Protein AF-A0A3C1A686-F1 (afdb_monomer_lite)

Foldseek 3Di:
DVVLVVVLVVLVVVLVVCLVPDDPVCSVVSNVVSVVVSVCSVCVVPPPPPPPPCVVVVVVVVVVVVVVLVVVVVVVQVVVQVVLQVCCCVVPVDHKGKGWDFDADPSSDTPFTAEIEIQDDDDPVSVVVCCVPGVYPYYHYPDD

Structure (mmCIF, N/CA/C/O backbone):
data_AF-A0A3C1A686-F1
#
_entry.id   AF-A0A3C1A686-F1
#
loop_
_atom_site.group_PDB
_atom_site.id
_atom_site.type_symbol
_atom_site.label_atom_id
_atom_site.label_alt_id
_atom_site.label_comp_id
_atom_site.label_asym_id
_atom_site.label_entity_id
_atom_site.label_seq_id
_atom_site.pdbx_PDB_ins_code
_atom_site.Cartn_x
_atom_site.Cartn_y
_atom_site.Cartn_z
_atom_site.occupancy
_atom_site.B_iso_or_equiv
_atom_site.auth_seq_id
_atom_site.auth_comp_id
_atom_site.auth_asym_id
_atom_site.auth_atom_id
_atom_site.pdbx_PDB_model_num
ATOM 1 N N . MET A 1 1 ? 20.624 1.937 -45.227 1.00 58.00 1 MET A N 1
ATOM 2 C CA . MET A 1 1 ? 20.840 3.359 -44.859 1.00 58.00 1 MET A CA 1
ATOM 3 C C . MET A 1 1 ? 19.538 4.145 -44.727 1.00 58.00 1 MET A C 1
ATOM 5 O O . MET A 1 1 ? 19.320 4.680 -43.653 1.00 58.00 1 MET A O 1
ATOM 9 N N . LYS A 1 2 ? 18.642 4.175 -45.730 1.00 58.50 2 LYS A N 1
ATOM 10 C CA . LYS A 1 2 ? 17.364 4.924 -45.644 1.00 58.50 2 LYS A CA 1
ATOM 11 C C . LYS A 1 2 ? 16.508 4.562 -44.415 1.00 58.50 2 LYS A C 1
ATOM 13 O O . LYS A 1 2 ? 16.116 5.449 -43.674 1.00 58.50 2 LYS A O 1
ATOM 18 N N . GLY A 1 3 ? 16.312 3.268 -44.141 1.00 67.31 3 GLY A N 1
ATOM 19 C CA . GLY A 1 3 ? 15.555 2.814 -42.961 1.00 67.31 3 GLY A CA 1
ATOM 20 C C . GLY A 1 3 ? 16.188 3.191 -41.615 1.00 67.31 3 GLY A C 1
ATOM 21 O O . GLY A 1 3 ? 15.477 3.509 -40.676 1.00 67.31 3 GLY A O 1
ATOM 22 N N . TYR A 1 4 ? 17.520 3.240 -41.540 1.00 68.06 4 TYR A N 1
ATOM 23 C CA . TYR A 1 4 ? 18.248 3.629 -40.328 1.00 68.06 4 TYR A CA 1
ATOM 24 C C . TYR A 1 4 ? 18.073 5.119 -40.002 1.00 68.06 4 TYR A C 1
ATOM 26 O O . TYR A 1 4 ? 17.812 5.478 -38.859 1.00 68.06 4 TYR A O 1
ATOM 34 N N . ILE A 1 5 ? 18.140 5.974 -41.027 1.00 71.62 5 ILE A N 1
ATOM 35 C CA . ILE A 1 5 ? 17.877 7.413 -40.891 1.00 71.62 5 ILE A CA 1
ATOM 36 C C . ILE A 1 5 ? 16.434 7.640 -40.418 1.00 71.62 5 ILE A C 1
ATOM 38 O O . ILE A 1 5 ? 16.206 8.422 -39.501 1.00 71.62 5 ILE A O 1
ATOM 42 N N . ILE A 1 6 ? 15.474 6.895 -40.979 1.00 74.38 6 ILE A N 1
ATOM 43 C CA . ILE A 1 6 ? 14.067 6.946 -40.558 1.00 74.38 6 ILE A CA 1
ATOM 44 C C . ILE A 1 6 ? 13.913 6.524 -39.089 1.00 74.38 6 ILE A C 1
ATOM 46 O O . ILE A 1 6 ? 13.204 7.195 -38.346 1.00 74.38 6 ILE A O 1
ATOM 50 N N . SER A 1 7 ? 14.601 5.468 -38.641 1.00 70.12 7 SER A N 1
ATOM 51 C CA . SER A 1 7 ? 14.571 5.039 -37.236 1.00 70.12 7 SER A CA 1
ATOM 52 C C . SER A 1 7 ? 15.131 6.094 -36.282 1.00 70.12 7 SER A C 1
ATOM 54 O O . SER A 1 7 ? 14.522 6.334 -35.246 1.00 70.12 7 SER A O 1
ATOM 56 N N . ILE A 1 8 ? 16.229 6.774 -36.635 1.00 74.88 8 ILE A N 1
ATOM 57 C CA . ILE A 1 8 ? 16.769 7.875 -35.818 1.00 74.88 8 ILE A CA 1
ATOM 58 C C . ILE A 1 8 ? 15.770 9.033 -35.736 1.00 74.88 8 ILE A C 1
ATOM 60 O O . ILE A 1 8 ? 15.508 9.537 -34.645 1.00 74.88 8 ILE A O 1
ATOM 64 N N . CYS A 1 9 ? 15.189 9.441 -36.869 1.00 75.94 9 CYS A N 1
ATOM 65 C CA . CYS A 1 9 ? 14.183 10.502 -36.894 1.00 75.94 9 CYS A CA 1
ATOM 66 C C . CYS A 1 9 ? 12.953 10.136 -36.052 1.00 75.94 9 CYS A C 1
ATOM 68 O O . CYS A 1 9 ? 12.469 10.965 -35.287 1.00 75.94 9 CYS A O 1
ATOM 70 N N . LEU A 1 10 ? 12.475 8.893 -36.138 1.00 72.88 10 LEU A N 1
ATOM 71 C CA . LEU A 1 10 ? 11.331 8.425 -35.359 1.00 72.88 10 LEU A CA 1
ATOM 72 C C . LEU A 1 10 ? 11.641 8.402 -33.855 1.00 72.88 10 LEU A C 1
ATOM 74 O O . LEU A 1 10 ? 10.836 8.875 -33.056 1.00 72.88 10 LEU A O 1
ATOM 78 N N . SER A 1 11 ? 12.822 7.916 -33.463 1.00 74.25 11 SER A N 1
ATOM 79 C CA . SER A 1 11 ? 13.264 7.931 -32.066 1.00 74.25 11 SER A CA 1
ATOM 80 C C . SER A 1 11 ? 13.414 9.355 -31.522 1.00 74.25 11 SER A C 1
ATOM 82 O O . SER A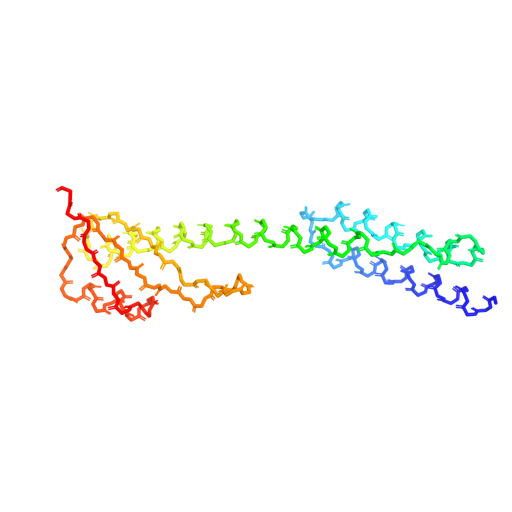 1 11 ? 13.028 9.599 -30.382 1.00 74.25 11 SER A O 1
ATOM 84 N N . ALA A 1 12 ? 13.884 10.307 -32.336 1.00 76.81 12 ALA A N 1
ATOM 85 C CA . ALA A 1 12 ? 13.954 11.719 -31.956 1.00 76.81 12 ALA A CA 1
ATOM 86 C C . ALA A 1 12 ? 12.562 12.314 -31.693 1.00 76.81 12 ALA A C 1
ATOM 88 O O . ALA A 1 12 ? 12.365 12.991 -30.688 1.00 76.81 12 ALA A O 1
ATOM 89 N N . ILE A 1 13 ? 11.586 12.014 -32.555 1.00 81.19 13 ILE A N 1
ATOM 90 C CA . ILE A 1 13 ? 10.199 12.479 -32.399 1.00 81.19 13 ILE A CA 1
ATOM 91 C C . ILE A 1 13 ? 9.574 11.904 -31.119 1.00 81.19 13 ILE A C 1
ATOM 93 O O . ILE A 1 13 ? 8.964 12.640 -30.343 1.00 81.19 13 ILE A O 1
ATOM 97 N N . ILE A 1 14 ? 9.766 10.606 -30.863 1.00 79.50 14 ILE A N 1
ATOM 98 C CA . ILE A 1 14 ? 9.282 9.942 -29.642 1.00 79.50 14 ILE A CA 1
ATOM 99 C C . ILE A 1 14 ? 9.941 10.550 -28.398 1.00 79.50 14 ILE A C 1
ATOM 101 O O . ILE A 1 14 ? 9.263 10.775 -27.396 1.00 79.50 14 ILE A O 1
ATOM 105 N N . ALA A 1 15 ? 11.235 10.870 -28.464 1.00 76.00 15 ALA A N 1
ATOM 106 C CA . ALA A 1 15 ? 11.947 11.509 -27.365 1.00 76.00 15 ALA A CA 1
ATOM 107 C C . ALA A 1 15 ? 11.404 12.905 -27.042 1.00 76.00 15 ALA A C 1
ATOM 109 O O . ALA A 1 15 ? 11.202 13.225 -25.871 1.00 76.00 15 ALA A O 1
ATOM 110 N N . SER A 1 16 ? 11.113 13.712 -28.063 1.00 77.44 16 SER A N 1
ATOM 111 C CA . SER A 1 16 ? 10.509 15.035 -27.881 1.00 77.44 16 SER A CA 1
ATOM 112 C C . SER A 1 16 ? 9.102 14.959 -27.288 1.00 77.44 16 SER A C 1
ATOM 114 O O . SER A 1 16 ? 8.769 15.747 -26.408 1.00 77.44 16 SER A O 1
ATOM 116 N N . LEU A 1 17 ? 8.286 13.992 -27.714 1.00 79.00 17 LEU A N 1
ATOM 117 C CA . LEU A 1 17 ? 6.952 13.771 -27.144 1.00 79.00 17 LEU A CA 1
ATOM 118 C C . LEU A 1 17 ? 7.020 13.307 -25.683 1.00 79.00 17 LEU A C 1
ATOM 120 O O . LEU A 1 17 ? 6.246 13.774 -24.849 1.00 79.00 17 LEU A O 1
ATOM 124 N N . ALA A 1 18 ? 7.966 12.427 -25.358 1.00 74.06 18 ALA A N 1
ATOM 125 C CA . ALA A 1 18 ? 8.167 11.948 -23.996 1.00 74.06 18 ALA A CA 1
ATOM 126 C C . ALA A 1 18 ? 8.630 13.064 -23.041 1.00 74.06 18 ALA A C 1
ATOM 128 O O . ALA A 1 18 ? 8.193 13.086 -21.894 1.00 74.06 18 ALA A O 1
ATOM 129 N N . ASP A 1 19 ? 9.448 14.017 -23.505 1.00 72.38 19 ASP A N 1
ATOM 130 C CA . ASP A 1 19 ? 9.871 15.175 -22.697 1.00 72.38 19 ASP A CA 1
ATOM 131 C C . ASP A 1 19 ? 8.697 16.136 -22.409 1.00 72.38 19 ASP A C 1
ATOM 133 O O . ASP A 1 19 ? 8.618 16.710 -21.327 1.00 72.38 19 ASP A O 1
ATOM 137 N N . ILE A 1 20 ? 7.736 16.258 -23.336 1.00 77.31 20 ILE A N 1
ATOM 138 C CA . ILE A 1 20 ? 6.521 17.078 -23.155 1.00 77.31 20 ILE A CA 1
ATOM 139 C C . ILE A 1 20 ? 5.548 16.443 -22.150 1.00 77.31 20 ILE A C 1
ATOM 141 O O . ILE A 1 20 ? 4.925 17.150 -21.361 1.00 77.31 20 ILE A O 1
ATOM 145 N N . ILE A 1 21 ? 5.394 15.117 -22.189 1.00 78.81 21 ILE A N 1
ATOM 146 C CA . ILE A 1 21 ? 4.410 14.384 -21.372 1.00 78.81 21 ILE A CA 1
ATOM 147 C C . ILE A 1 21 ? 4.971 14.035 -19.980 1.00 78.81 21 ILE A C 1
ATOM 149 O O . ILE A 1 21 ? 4.215 13.750 -19.051 1.00 78.81 21 ILE A O 1
ATOM 153 N N . SER A 1 22 ? 6.295 14.064 -19.810 1.00 75.69 22 SER A N 1
ATOM 154 C CA . SER A 1 22 ? 6.958 13.653 -18.573 1.00 75.69 22 SER A CA 1
ATOM 155 C C . SER A 1 22 ? 6.573 14.530 -17.364 1.00 75.69 22 SER A C 1
ATOM 157 O O . SER A 1 22 ? 6.717 15.753 -17.420 1.00 75.69 22 SER A O 1
ATOM 159 N N . PRO A 1 23 ? 6.205 13.934 -16.211 1.00 74.12 23 PRO A N 1
ATOM 160 C CA . PRO A 1 23 ? 5.985 14.678 -14.972 1.00 74.12 23 PRO A CA 1
ATOM 161 C C . PRO A 1 23 ? 7.280 15.344 -14.476 1.00 74.12 23 PRO A C 1
ATOM 163 O O . PRO A 1 23 ? 8.363 14.750 -14.521 1.00 74.12 23 PRO A O 1
ATOM 166 N N . LYS A 1 24 ? 7.166 16.584 -13.974 1.00 76.19 24 LYS A N 1
ATOM 167 C CA . LYS A 1 24 ? 8.312 17.437 -13.588 1.00 76.19 24 LYS A CA 1
ATOM 168 C C . LYS A 1 24 ? 9.213 16.812 -12.515 1.00 76.19 24 LYS A C 1
ATOM 170 O O . LYS A 1 24 ? 10.422 17.014 -12.554 1.00 76.19 24 LYS A O 1
ATOM 175 N N . GLU A 1 25 ? 8.653 16.016 -11.603 1.00 76.50 25 GLU A N 1
ATOM 176 C CA . GLU A 1 25 ? 9.406 15.348 -10.526 1.00 76.50 25 GLU A CA 1
ATOM 177 C C . GLU A 1 25 ? 10.393 14.284 -11.038 1.00 76.50 25 GLU A C 1
ATOM 179 O O . GLU A 1 25 ? 11.437 14.059 -10.425 1.00 76.50 25 GLU A O 1
ATOM 184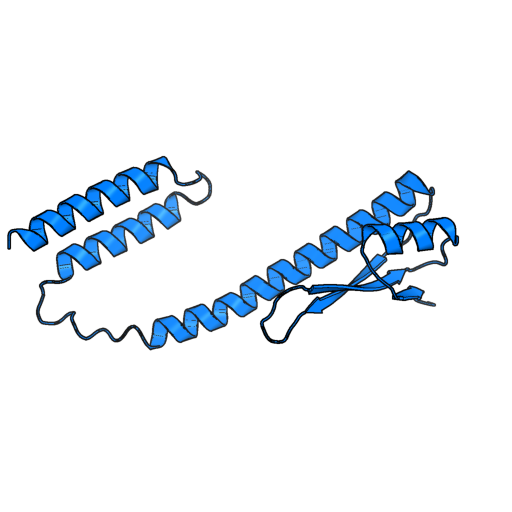 N N . HIS A 1 26 ? 10.123 13.668 -12.196 1.00 73.31 26 HIS A N 1
ATOM 185 C CA . HIS A 1 26 ? 10.948 12.585 -12.754 1.00 73.31 26 HIS A CA 1
ATOM 186 C C . HIS A 1 26 ? 11.614 12.933 -14.089 1.00 73.31 26 HIS A C 1
ATOM 188 O O . HIS A 1 26 ? 12.339 12.110 -14.657 1.00 73.31 26 HIS A O 1
ATOM 194 N N . GLN A 1 27 ? 11.443 14.168 -14.564 1.00 73.19 27 GLN A N 1
ATOM 195 C CA . GLN A 1 27 ? 11.920 14.616 -15.872 1.00 73.19 27 GLN A CA 1
ATOM 196 C C . GLN A 1 27 ? 13.431 14.414 -16.057 1.00 73.19 27 GLN A C 1
ATOM 198 O O . GLN A 1 27 ? 13.874 13.991 -17.122 1.00 73.19 27 GLN A O 1
ATOM 203 N N . LYS A 1 28 ? 14.240 14.624 -15.007 1.00 73.38 28 LYS A N 1
ATOM 204 C CA . LYS A 1 28 ? 15.697 14.408 -15.064 1.00 73.38 28 LYS A CA 1
ATOM 205 C C . LYS A 1 28 ? 16.059 12.952 -15.388 1.00 73.38 28 LYS A C 1
ATOM 207 O O . LYS A 1 28 ? 16.940 12.717 -16.211 1.00 73.38 28 LYS A O 1
ATOM 212 N N . TYR A 1 29 ? 15.377 11.987 -14.774 1.00 78.38 29 TYR A N 1
ATOM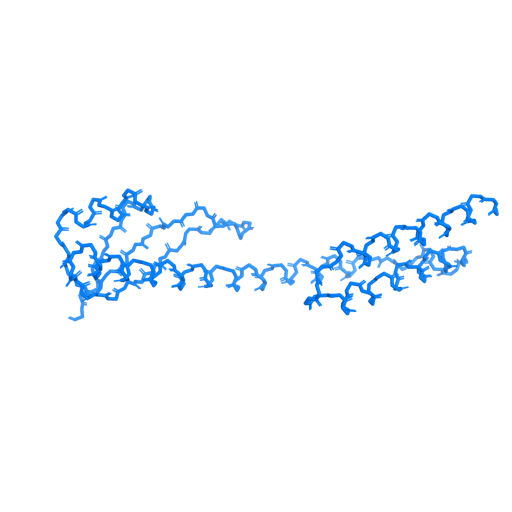 213 C CA . TYR A 1 29 ? 15.635 10.558 -14.984 1.00 78.38 29 TYR A CA 1
ATOM 214 C C . TYR A 1 29 ? 15.132 10.090 -16.350 1.00 78.38 29 TYR A C 1
ATOM 216 O O . TYR A 1 29 ? 15.842 9.377 -17.060 1.00 78.38 29 TYR A O 1
ATOM 224 N N . ILE A 1 30 ? 13.951 10.562 -16.754 1.00 76.38 30 ILE A N 1
ATOM 225 C CA . ILE A 1 30 ? 13.358 10.264 -18.063 1.00 76.38 30 ILE A CA 1
ATOM 226 C C . ILE A 1 30 ? 14.254 10.793 -19.191 1.00 76.38 30 ILE A C 1
ATOM 228 O O . ILE A 1 30 ? 14.516 10.079 -20.160 1.00 76.38 30 ILE A O 1
ATOM 232 N N . ARG A 1 31 ? 14.828 11.990 -19.027 1.00 74.12 31 ARG A N 1
ATOM 233 C CA . ARG A 1 31 ? 15.754 12.590 -19.998 1.00 74.12 31 ARG A CA 1
ATOM 234 C C . ARG A 1 31 ? 17.068 11.816 -20.134 1.00 74.12 31 ARG A C 1
ATOM 236 O O . ARG A 1 31 ? 17.561 11.652 -21.248 1.00 74.12 31 ARG A O 1
ATOM 243 N N . ILE A 1 32 ? 17.614 11.301 -19.029 1.00 79.06 32 ILE A N 1
ATOM 244 C CA . ILE A 1 32 ? 18.802 10.429 -19.050 1.00 79.06 32 ILE A CA 1
ATOM 245 C C . ILE A 1 32 ? 18.496 9.137 -19.820 1.00 79.06 32 ILE A C 1
ATOM 247 O O . ILE A 1 32 ? 19.262 8.744 -20.699 1.00 79.06 32 ILE A O 1
ATOM 251 N N . LEU A 1 33 ? 17.354 8.507 -19.540 1.00 78.31 33 LEU A N 1
ATOM 252 C CA . LEU A 1 33 ? 16.948 7.246 -20.164 1.00 78.31 33 LEU A CA 1
ATOM 253 C C . LEU A 1 33 ? 16.696 7.402 -21.673 1.00 78.31 33 LEU A C 1
ATOM 255 O O . LEU A 1 33 ? 17.155 6.583 -22.469 1.00 78.31 33 LEU A O 1
ATOM 259 N N . LEU A 1 34 ? 16.053 8.500 -22.076 1.00 78.62 34 LEU A N 1
ATOM 260 C CA . LEU A 1 34 ? 15.878 8.887 -23.479 1.00 78.62 34 LEU A CA 1
ATOM 261 C C . LEU A 1 34 ? 17.212 9.117 -24.199 1.00 78.62 34 LEU A C 1
ATOM 263 O O . LEU A 1 34 ? 17.375 8.683 -25.339 1.00 78.62 34 LEU A O 1
ATOM 267 N N . GLY A 1 35 ? 18.185 9.740 -23.529 1.00 77.06 35 GLY A N 1
ATOM 268 C CA . GLY A 1 35 ? 19.541 9.905 -24.055 1.00 77.06 35 GLY A CA 1
ATOM 269 C C . GLY A 1 35 ? 20.230 8.566 -24.331 1.00 77.06 35 GLY A C 1
ATOM 270 O O . GLY A 1 35 ? 20.785 8.368 -25.413 1.00 77.06 35 GLY A O 1
ATOM 271 N N . PHE A 1 36 ? 20.131 7.613 -23.400 1.00 78.94 36 PHE A N 1
ATOM 272 C CA . PHE A 1 36 ? 20.652 6.254 -23.594 1.00 78.94 36 PHE A CA 1
ATOM 273 C C . PHE A 1 36 ? 19.941 5.506 -24.726 1.00 78.94 36 PHE A C 1
ATOM 275 O O . PHE A 1 36 ? 20.597 4.830 -25.521 1.00 78.94 36 PHE A O 1
ATOM 282 N N . LEU A 1 37 ? 18.620 5.658 -24.844 1.00 72.81 37 LEU A N 1
ATOM 283 C CA . LEU A 1 37 ? 17.840 5.049 -25.919 1.00 72.81 37 LEU A CA 1
ATOM 284 C C . LEU A 1 37 ? 18.284 5.581 -27.290 1.00 72.81 37 LEU A C 1
ATOM 286 O O . LEU A 1 37 ? 18.561 4.792 -28.193 1.00 72.81 37 LEU A O 1
ATOM 290 N N . MET A 1 38 ? 18.445 6.897 -27.428 1.00 73.38 38 MET A N 1
ATOM 291 C CA . MET A 1 38 ? 18.920 7.529 -28.663 1.00 73.38 38 MET A CA 1
ATOM 292 C C . MET A 1 38 ? 20.341 7.089 -29.025 1.00 73.38 38 MET A C 1
ATOM 294 O O . MET A 1 38 ? 20.597 6.724 -30.174 1.00 73.38 38 MET A O 1
ATOM 298 N N . LEU A 1 39 ? 21.250 7.035 -28.046 1.00 75.69 39 LEU A N 1
ATOM 299 C CA . LEU A 1 39 ? 22.598 6.497 -28.243 1.00 75.69 39 LEU A CA 1
ATOM 300 C C . LEU A 1 39 ? 22.566 5.035 -28.703 1.00 75.69 39 LEU A C 1
ATOM 302 O O . LEU A 1 39 ? 23.317 4.671 -29.603 1.00 75.69 39 LEU A O 1
ATOM 306 N N . SER A 1 40 ? 21.669 4.205 -28.162 1.00 70.25 40 SER A N 1
ATOM 307 C CA . SER A 1 40 ? 21.545 2.800 -28.574 1.00 70.25 40 SER A CA 1
ATOM 308 C C . SER A 1 40 ? 21.091 2.650 -30.032 1.00 70.25 40 SER A C 1
ATOM 310 O O . SER A 1 40 ? 21.613 1.805 -30.759 1.00 70.25 40 SER A O 1
ATOM 312 N N . VAL A 1 41 ? 20.183 3.517 -30.494 1.00 70.56 41 VAL A N 1
ATOM 313 C CA . VAL A 1 41 ? 19.699 3.531 -31.881 1.00 70.56 41 VAL A CA 1
ATOM 314 C C . VAL A 1 41 ? 20.800 3.999 -32.831 1.00 70.56 41 VAL A C 1
ATOM 316 O O . VAL A 1 41 ? 20.976 3.391 -33.883 1.00 70.56 41 VAL A O 1
ATOM 319 N N . ILE A 1 42 ? 21.590 5.003 -32.440 1.00 74.00 42 ILE A N 1
ATOM 320 C CA . ILE A 1 42 ? 22.721 5.522 -33.230 1.00 74.00 42 ILE A CA 1
ATOM 321 C C . ILE A 1 42 ? 23.885 4.517 -33.293 1.00 74.00 42 ILE A C 1
ATOM 323 O O . ILE A 1 42 ? 24.578 4.412 -34.302 1.00 74.00 42 ILE A O 1
ATOM 327 N N . LEU A 1 43 ? 24.112 3.758 -32.222 1.00 68.75 43 LEU A N 1
ATOM 328 C CA . LEU A 1 43 ? 25.188 2.767 -32.137 1.00 68.75 43 LEU A CA 1
ATOM 329 C C . LEU A 1 43 ? 24.783 1.390 -32.703 1.00 68.75 43 LEU A C 1
ATOM 331 O O . LEU A 1 43 ? 25.650 0.570 -32.999 1.00 68.75 43 LEU A O 1
ATOM 335 N N . SER A 1 44 ? 23.487 1.150 -32.932 1.00 64.88 44 SER A N 1
ATOM 336 C CA . SER A 1 44 ? 22.910 -0.083 -33.498 1.00 64.88 44 SER A CA 1
ATOM 337 C C . SER A 1 44 ? 23.597 -0.647 -34.762 1.00 64.88 44 SER A C 1
ATOM 339 O O . SER A 1 44 ? 23.756 -1.870 -34.852 1.00 64.88 44 SER A O 1
ATOM 341 N N . PRO A 1 45 ? 24.052 0.160 -35.747 1.00 62.44 45 PRO A N 1
ATOM 342 C CA . PRO A 1 45 ? 24.708 -0.378 -36.935 1.00 62.44 45 PRO A CA 1
ATOM 343 C C . PRO A 1 45 ? 26.171 -0.786 -36.703 1.00 62.44 45 PRO A C 1
ATOM 345 O O . PRO A 1 45 ? 26.776 -1.340 -37.623 1.00 62.44 45 PRO A O 1
ATOM 348 N N . LEU A 1 46 ? 26.758 -0.553 -35.520 1.00 60.78 46 LEU A N 1
ATOM 349 C CA . LEU A 1 46 ? 28.130 -0.973 -35.235 1.00 60.78 46 LEU A CA 1
ATOM 350 C C . LEU A 1 46 ? 28.198 -2.504 -35.078 1.00 60.78 46 LEU A C 1
ATOM 352 O O . LEU A 1 46 ? 27.545 -3.070 -34.193 1.00 60.78 46 LEU A O 1
ATOM 356 N N . PRO A 1 47 ? 29.018 -3.202 -35.886 1.00 52.31 47 PRO A N 1
ATOM 357 C CA . PRO A 1 47 ? 29.060 -4.666 -35.925 1.00 52.31 47 PRO A CA 1
ATOM 358 C C . PRO A 1 47 ? 29.524 -5.338 -34.616 1.00 52.31 47 PRO A C 1
ATOM 360 O O . PRO A 1 47 ? 29.409 -6.554 -34.498 1.00 52.31 47 PRO A O 1
ATOM 363 N N . GLY A 1 48 ? 29.984 -4.575 -33.616 1.00 50.94 48 GLY A N 1
ATOM 364 C CA . GLY A 1 48 ? 30.380 -5.077 -32.293 1.00 50.94 48 GLY A CA 1
ATOM 365 C C . GLY A 1 48 ? 29.291 -5.055 -31.209 1.00 50.94 48 GLY A C 1
ATOM 366 O O . GLY A 1 48 ? 29.462 -5.695 -30.177 1.00 50.94 48 GLY A O 1
ATOM 367 N N . ILE A 1 49 ? 28.165 -4.359 -31.412 1.00 52.34 49 ILE A N 1
ATOM 368 C CA . ILE A 1 49 ? 27.176 -4.108 -30.336 1.00 52.34 49 ILE A CA 1
ATOM 369 C C . ILE A 1 49 ? 26.021 -5.124 -30.344 1.00 52.34 49 ILE A C 1
ATOM 371 O O . ILE A 1 49 ? 25.328 -5.304 -29.343 1.00 52.34 49 ILE A O 1
ATOM 375 N N . LYS A 1 50 ? 25.871 -5.901 -31.425 1.00 49.06 50 LYS A N 1
ATOM 376 C CA . LYS A 1 50 ? 24.806 -6.912 -31.598 1.00 49.06 50 LYS A CA 1
ATOM 377 C C . LYS A 1 50 ? 24.799 -8.059 -30.570 1.00 49.06 50 LYS A C 1
ATOM 379 O O . LYS A 1 50 ? 23.891 -8.883 -30.610 1.00 49.06 50 LYS A O 1
ATOM 384 N N . LYS A 1 51 ? 25.785 -8.148 -29.671 1.00 45.78 51 LYS A N 1
ATOM 385 C CA . LYS A 1 51 ? 25.913 -9.229 -28.678 1.00 45.78 51 LYS A CA 1
ATOM 386 C C . LYS A 1 51 ? 26.088 -8.754 -27.235 1.00 45.78 51 LYS A C 1
ATOM 388 O O . LYS A 1 51 ? 26.591 -9.517 -26.415 1.00 45.78 51 LYS A O 1
ATOM 393 N N . ILE A 1 52 ? 25.632 -7.556 -26.868 1.00 50.53 52 ILE A N 1
ATOM 394 C CA . ILE A 1 52 ? 25.398 -7.305 -25.438 1.00 50.53 52 ILE A CA 1
ATOM 395 C C . ILE A 1 52 ? 24.107 -8.045 -25.075 1.00 50.53 52 ILE A C 1
ATOM 397 O O . ILE A 1 52 ? 23.005 -7.513 -25.188 1.00 50.53 52 ILE A O 1
ATOM 401 N N . LYS A 1 53 ? 24.239 -9.330 -24.726 1.00 46.84 53 LYS A N 1
ATOM 402 C CA . LYS A 1 53 ? 23.158 -10.118 -24.132 1.00 46.84 53 LYS A CA 1
ATOM 403 C C . LYS A 1 53 ? 22.683 -9.366 -22.890 1.00 46.84 53 LYS A C 1
ATOM 405 O O . LYS A 1 53 ? 23.385 -9.337 -21.889 1.00 46.84 53 LYS A O 1
ATOM 410 N N . LEU A 1 54 ? 21.488 -8.783 -22.954 1.00 47.81 54 LEU A N 1
ATOM 411 C CA . LEU A 1 54 ? 20.794 -8.121 -21.837 1.00 47.81 54 LEU A CA 1
ATOM 412 C C . LEU A 1 54 ? 20.324 -9.112 -20.746 1.00 47.81 54 LEU A C 1
ATOM 414 O O . LEU A 1 54 ? 19.559 -8.738 -19.860 1.00 47.81 54 LEU A O 1
ATOM 418 N N . GLU A 1 55 ? 20.767 -10.372 -20.799 1.00 49.94 55 GLU A N 1
ATOM 419 C CA . GLU A 1 55 ? 20.445 -11.424 -19.827 1.00 49.94 55 GLU A CA 1
ATOM 420 C C . GLU A 1 55 ? 20.702 -11.011 -18.360 1.00 49.94 55 GLU A C 1
ATOM 422 O O . GLU A 1 55 ? 19.797 -11.231 -17.556 1.00 49.94 55 GLU A O 1
ATOM 427 N N . PRO A 1 56 ? 21.810 -10.330 -17.981 1.00 52.19 56 PRO A N 1
ATOM 428 C CA . PRO A 1 56 ? 22.017 -9.923 -16.589 1.00 52.19 56 PRO A CA 1
ATOM 429 C C . PRO A 1 56 ? 21.167 -8.713 -16.163 1.00 52.19 56 PRO A C 1
ATOM 431 O O . PRO A 1 56 ? 21.052 -8.438 -14.971 1.00 52.19 56 PRO A O 1
ATOM 434 N N . LEU A 1 57 ? 20.548 -7.985 -17.104 1.00 49.53 57 LEU A N 1
ATOM 435 C CA . LEU A 1 57 ? 19.673 -6.855 -16.774 1.00 49.53 57 LEU A CA 1
ATOM 436 C C . LEU A 1 57 ? 18.275 -7.334 -16.354 1.00 49.53 57 LEU A C 1
ATOM 438 O O . LEU A 1 57 ? 17.656 -6.744 -15.474 1.00 49.53 57 LEU A O 1
ATOM 442 N N . LYS A 1 58 ? 17.780 -8.428 -16.953 1.00 46.94 58 LYS A N 1
ATOM 443 C CA . LYS A 1 58 ? 16.472 -9.007 -16.604 1.00 46.94 58 LYS A CA 1
ATOM 444 C C . LYS A 1 58 ? 16.430 -9.533 -15.169 1.00 46.94 58 LYS A C 1
ATOM 446 O O . LYS A 1 58 ? 15.416 -9.339 -14.506 1.00 46.94 58 LYS A O 1
ATOM 451 N N . SER A 1 59 ? 17.509 -10.151 -14.688 1.00 48.69 59 SER A N 1
ATOM 452 C CA . SER A 1 59 ? 17.592 -10.629 -13.302 1.00 48.69 59 SER A CA 1
ATOM 453 C C . SER A 1 59 ? 17.641 -9.472 -12.299 1.00 48.69 59 SER A C 1
ATOM 455 O O . SER A 1 59 ? 16.912 -9.495 -11.317 1.00 48.69 59 SER A O 1
ATOM 457 N N . GLN A 1 60 ? 18.384 -8.397 -12.588 1.00 49.00 60 GLN A N 1
ATOM 458 C CA . GLN A 1 60 ? 18.451 -7.225 -11.696 1.00 49.00 60 GLN A CA 1
ATOM 459 C C . GLN A 1 60 ? 17.152 -6.397 -11.649 1.00 49.00 60 GLN A C 1
ATOM 461 O O . GLN A 1 60 ? 16.866 -5.744 -10.644 1.00 49.00 60 GLN A O 1
ATOM 466 N N . ILE A 1 61 ? 16.348 -6.401 -12.719 1.00 50.97 61 ILE A N 1
ATOM 467 C CA . ILE A 1 61 ? 15.020 -5.759 -12.721 1.00 50.97 61 ILE A CA 1
ATOM 468 C C . ILE A 1 61 ? 14.010 -6.591 -11.910 1.00 50.97 61 ILE A C 1
ATOM 470 O O . ILE A 1 61 ? 13.164 -6.014 -11.221 1.00 50.97 61 ILE A O 1
ATOM 474 N N . ALA A 1 62 ? 14.113 -7.924 -11.953 1.00 50.97 62 ALA A N 1
ATOM 475 C CA . ALA A 1 62 ? 13.290 -8.824 -11.142 1.00 50.97 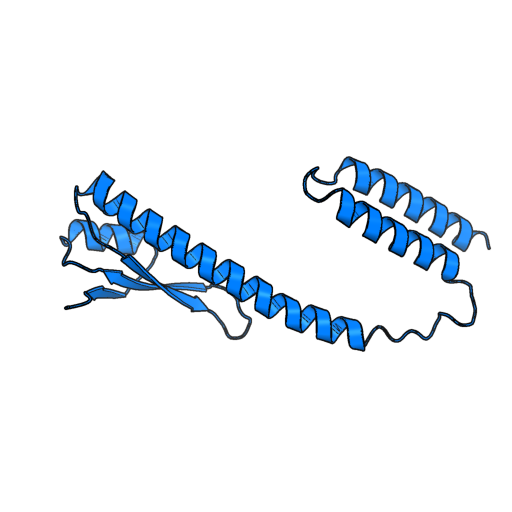62 ALA A CA 1
ATOM 476 C C . ALA A 1 62 ? 13.588 -8.682 -9.635 1.00 50.97 62 ALA A C 1
ATOM 478 O O . ALA A 1 62 ? 12.661 -8.624 -8.832 1.00 50.97 62 ALA A O 1
ATOM 479 N N . ASP A 1 63 ? 14.858 -8.509 -9.255 1.00 49.28 63 ASP A N 1
ATOM 480 C CA . ASP A 1 63 ? 15.232 -8.300 -7.847 1.00 49.28 63 ASP A CA 1
ATOM 481 C C . ASP A 1 63 ? 14.771 -6.933 -7.307 1.00 49.28 63 ASP A C 1
ATOM 483 O O . ASP A 1 63 ? 14.304 -6.828 -6.175 1.00 49.28 63 ASP A O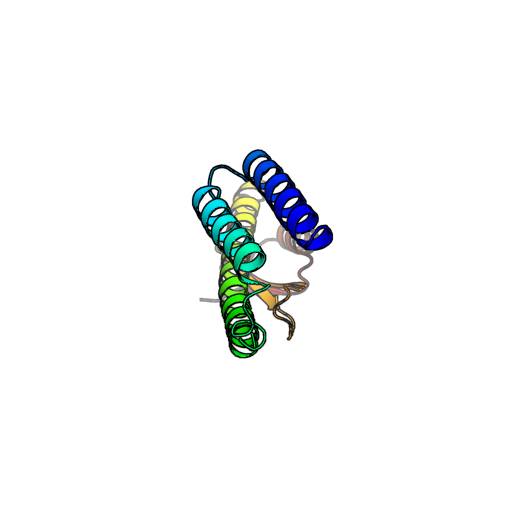 1
ATOM 487 N N . ASN A 1 64 ? 14.815 -5.871 -8.121 1.00 49.59 64 ASN A N 1
ATOM 488 C CA . ASN A 1 64 ? 14.312 -4.560 -7.695 1.00 49.59 64 ASN A CA 1
ATOM 489 C C . ASN A 1 64 ? 12.781 -4.514 -7.572 1.00 49.59 64 ASN A C 1
ATOM 491 O O . ASN A 1 64 ? 12.262 -3.762 -6.750 1.00 49.59 64 ASN A O 1
ATOM 495 N N . THR A 1 65 ? 12.036 -5.306 -8.349 1.00 51.69 65 THR A N 1
ATOM 496 C CA . THR A 1 65 ? 10.564 -5.326 -8.244 1.00 51.69 65 THR A CA 1
ATOM 497 C C . THR A 1 65 ? 10.088 -5.886 -6.904 1.00 51.69 65 THR A C 1
ATOM 499 O O . THR A 1 65 ? 9.090 -5.391 -6.382 1.00 51.69 65 THR A O 1
ATOM 502 N N . ALA A 1 66 ? 10.830 -6.820 -6.299 1.00 52.09 66 ALA A N 1
ATOM 503 C CA . ALA A 1 66 ? 10.561 -7.303 -4.944 1.00 52.09 66 ALA A CA 1
ATOM 504 C C . ALA A 1 66 ? 10.744 -6.193 -3.887 1.00 52.09 66 ALA A C 1
ATOM 506 O O . ALA A 1 66 ? 9.858 -5.965 -3.066 1.00 52.09 66 ALA A O 1
ATOM 507 N N . VAL A 1 67 ? 11.824 -5.405 -3.978 1.00 55.38 67 VAL A N 1
ATOM 508 C CA . VAL A 1 67 ? 12.092 -4.285 -3.050 1.00 55.38 67 VAL A CA 1
ATOM 509 C C . VAL A 1 67 ? 11.041 -3.171 -3.172 1.00 55.38 67 VAL A C 1
ATOM 511 O O . VAL A 1 67 ? 10.596 -2.612 -2.168 1.00 55.38 67 VAL A O 1
ATOM 514 N N . PHE A 1 68 ? 10.600 -2.855 -4.394 1.00 55.34 68 PHE A N 1
ATOM 515 C CA . PHE A 1 68 ? 9.513 -1.893 -4.611 1.00 55.34 68 PHE A CA 1
ATOM 516 C C . PHE A 1 68 ? 8.161 -2.421 -4.113 1.00 55.34 68 PHE A C 1
ATOM 518 O O . PHE A 1 68 ? 7.386 -1.649 -3.546 1.00 55.34 68 PHE A O 1
ATOM 525 N N . SER A 1 69 ? 7.890 -3.719 -4.276 1.00 60.09 69 SER A N 1
ATOM 526 C CA . SER A 1 69 ? 6.709 -4.387 -3.717 1.00 60.09 69 SER A CA 1
ATOM 527 C C . SER A 1 69 ? 6.635 -4.223 -2.198 1.00 60.09 69 SER A C 1
ATOM 529 O O . SER A 1 69 ? 5.588 -3.844 -1.671 1.00 60.09 69 SER A O 1
ATOM 531 N N . ASP A 1 70 ? 7.747 -4.451 -1.500 1.00 65.19 70 ASP A N 1
ATOM 532 C CA . ASP A 1 70 ? 7.793 -4.387 -0.037 1.00 65.19 70 ASP A CA 1
ATOM 533 C C . ASP A 1 70 ? 7.597 -2.961 0.487 1.00 65.19 70 ASP A C 1
ATOM 535 O O . ASP A 1 70 ? 6.919 -2.735 1.492 1.00 65.19 70 ASP A O 1
ATOM 539 N N . GLY A 1 71 ? 8.124 -1.963 -0.228 1.00 71.75 71 GLY A N 1
ATOM 540 C CA . GLY A 1 71 ? 7.856 -0.558 0.076 1.00 71.75 71 GLY A CA 1
ATOM 541 C C . GLY A 1 71 ? 6.382 -0.180 -0.112 1.00 71.75 71 GLY A C 1
ATOM 542 O O . GLY A 1 71 ? 5.814 0.542 0.711 1.00 71.75 71 GLY A O 1
ATOM 543 N N . ILE A 1 72 ? 5.745 -0.683 -1.174 1.00 75.19 72 ILE A N 1
ATOM 544 C CA . ILE A 1 72 ? 4.326 -0.430 -1.465 1.00 75.19 72 ILE A CA 1
ATOM 545 C C . ILE A 1 72 ? 3.430 -1.124 -0.435 1.00 75.19 72 ILE A C 1
ATOM 547 O O . ILE A 1 72 ? 2.490 -0.501 0.058 1.00 75.19 72 ILE A O 1
ATOM 551 N N . SER A 1 73 ? 3.720 -2.376 -0.072 1.00 78.19 73 SER A N 1
ATOM 552 C CA . SER A 1 73 ? 2.934 -3.129 0.911 1.00 78.19 73 SER A CA 1
ATOM 553 C C . SER A 1 73 ? 3.035 -2.513 2.305 1.00 78.19 73 SER A C 1
ATOM 555 O O . SER A 1 73 ? 2.013 -2.343 2.971 1.00 78.19 73 SER A O 1
ATOM 557 N N . LYS A 1 74 ? 4.231 -2.074 2.715 1.00 81.44 74 LYS A N 1
ATOM 558 C CA . LYS A 1 74 ? 4.431 -1.361 3.979 1.00 81.44 74 LYS A CA 1
ATOM 559 C C . LYS A 1 74 ? 3.673 -0.035 4.016 1.00 81.44 74 LYS A C 1
ATOM 561 O O . LYS A 1 74 ? 2.955 0.227 4.975 1.00 81.44 74 LYS A O 1
ATOM 566 N N . LYS A 1 75 ? 3.775 0.776 2.960 1.00 82.44 75 LYS A N 1
ATOM 567 C CA . LYS A 1 75 ? 3.082 2.069 2.899 1.00 82.44 75 LYS A CA 1
ATOM 568 C C . LYS A 1 75 ? 1.563 1.908 2.844 1.00 82.44 75 LYS A C 1
ATOM 570 O O . LYS A 1 75 ? 0.839 2.695 3.444 1.00 82.44 75 LYS A O 1
ATOM 575 N N . LEU A 1 76 ? 1.068 0.880 2.149 1.00 84.12 76 LEU A N 1
ATOM 576 C CA . LEU A 1 76 ? -0.357 0.560 2.157 1.00 84.12 76 LEU A CA 1
ATOM 577 C C . LEU A 1 76 ? -0.815 0.128 3.553 1.00 84.12 76 LEU A C 1
ATOM 579 O O . LEU A 1 76 ? -1.853 0.598 4.003 1.00 84.12 76 LEU A O 1
ATOM 583 N N . LYS A 1 77 ? -0.036 -0.716 4.243 1.00 86.62 77 LYS A N 1
ATOM 584 C CA . LYS A 1 77 ? -0.311 -1.117 5.627 1.00 86.62 77 LYS A CA 1
ATOM 585 C C . LYS A 1 77 ? -0.434 0.113 6.534 1.00 86.62 77 LYS A C 1
ATOM 587 O O . LYS A 1 77 ? -1.482 0.290 7.142 1.00 86.62 77 LYS A O 1
ATOM 592 N N . GLU A 1 78 ? 0.566 0.993 6.533 1.00 88.19 78 GLU A N 1
ATOM 593 C CA . GLU A 1 78 ? 0.571 2.225 7.342 1.00 88.19 78 GLU A CA 1
ATOM 594 C C . GLU A 1 78 ? -0.636 3.131 7.035 1.00 88.19 78 GLU A C 1
ATOM 596 O O . GLU A 1 78 ? -1.289 3.640 7.945 1.00 88.19 78 GLU A O 1
ATOM 601 N N . ASN A 1 79 ? -0.986 3.296 5.755 1.00 87.62 79 ASN A N 1
ATOM 602 C CA . ASN A 1 79 ? -2.143 4.099 5.356 1.00 87.62 79 ASN A CA 1
ATOM 603 C C . ASN A 1 79 ? -3.468 3.503 5.853 1.00 87.62 79 ASN A C 1
ATOM 605 O O . ASN A 1 79 ? -4.331 4.244 6.316 1.00 87.62 79 ASN A O 1
ATOM 609 N N . VAL A 1 80 ? -3.641 2.181 5.752 1.00 86.94 80 VAL A N 1
ATOM 610 C CA . VAL A 1 80 ? -4.864 1.504 6.212 1.00 86.94 80 VAL A CA 1
ATOM 611 C C . VAL A 1 80 ? -4.958 1.552 7.739 1.00 86.94 80 VAL A C 1
ATOM 613 O O . VAL A 1 80 ? -6.033 1.807 8.270 1.00 86.94 80 VAL A O 1
ATOM 616 N N . GLU A 1 81 ? -3.849 1.373 8.455 1.00 89.38 81 GLU A N 1
ATOM 617 C CA . GLU A 1 81 ? -3.795 1.511 9.919 1.00 89.38 81 GLU A CA 1
ATOM 618 C C . GLU A 1 81 ? -4.187 2.920 10.380 1.00 89.38 81 GLU A C 1
ATOM 620 O O . GLU A 1 81 ? -4.988 3.077 11.311 1.00 89.38 81 GLU A O 1
ATOM 625 N N . SER A 1 82 ? -3.665 3.944 9.698 1.00 88.94 82 SER A N 1
ATOM 626 C CA . SER A 1 82 ? -4.005 5.341 9.972 1.00 88.94 82 SER A CA 1
ATOM 627 C C . SER A 1 82 ? -5.477 5.626 9.682 1.00 88.94 82 SER A C 1
ATOM 629 O O . SER A 1 82 ? -6.158 6.193 10.533 1.00 88.94 82 SER A O 1
ATOM 631 N N . ASP A 1 83 ? -5.995 5.184 8.531 1.00 89.00 83 ASP A N 1
ATOM 632 C CA . ASP A 1 83 ? -7.400 5.386 8.152 1.00 89.00 83 ASP A CA 1
ATOM 633 C C . ASP A 1 83 ? -8.352 4.687 9.135 1.00 89.00 83 ASP A C 1
ATOM 635 O O . ASP A 1 83 ? -9.322 5.295 9.579 1.00 89.00 83 ASP A O 1
ATOM 639 N N . ILE A 1 84 ? -8.052 3.457 9.575 1.00 86.44 84 ILE A N 1
ATOM 640 C CA . ILE A 1 84 ? -8.850 2.761 10.601 1.00 86.44 84 ILE A CA 1
ATOM 641 C C . ILE A 1 84 ? -8.878 3.569 11.902 1.00 86.44 84 ILE A C 1
ATOM 643 O O . ILE A 1 84 ? -9.943 3.757 12.494 1.00 86.44 84 ILE A O 1
ATOM 647 N N . SER A 1 85 ? -7.719 4.049 12.351 1.00 87.69 85 SER A N 1
ATOM 648 C CA . SER A 1 85 ? -7.592 4.786 13.612 1.00 87.69 85 SER A CA 1
ATOM 649 C C . SER A 1 85 ? -8.321 6.134 13.553 1.00 87.69 85 SER A C 1
ATOM 651 O O . SER A 1 85 ? -9.050 6.498 14.481 1.00 87.69 85 SER A O 1
ATOM 653 N N . GLU A 1 86 ? -8.188 6.863 12.443 1.00 88.31 86 GLU A N 1
ATOM 654 C CA . GLU A 1 86 ? -8.902 8.120 12.198 1.00 88.31 86 GLU A CA 1
ATOM 655 C C . GLU A 1 86 ? -10.410 7.909 12.110 1.00 88.31 86 GLU A C 1
ATOM 657 O O . GLU A 1 86 ? -11.177 8.669 12.703 1.00 88.31 86 GLU A O 1
ATOM 662 N N . ARG A 1 87 ? -10.846 6.851 11.429 1.00 88.31 87 ARG A N 1
ATOM 663 C CA . ARG A 1 87 ? -12.259 6.533 11.240 1.00 88.31 87 ARG A CA 1
ATOM 664 C C . ARG A 1 87 ? -12.920 6.091 12.539 1.00 88.31 87 ARG A C 1
ATOM 666 O O . ARG A 1 87 ? -14.012 6.555 12.852 1.00 88.31 87 ARG A O 1
ATOM 673 N N . LEU A 1 88 ? -12.247 5.279 13.352 1.00 86.38 88 LEU A N 1
ATOM 674 C CA . LEU A 1 88 ? -12.733 4.916 14.687 1.00 86.38 88 LEU A CA 1
ATOM 675 C C . LEU A 1 88 ? -12.858 6.138 15.600 1.00 86.38 88 LEU A C 1
ATOM 677 O O . LEU A 1 88 ? -13.839 6.261 16.340 1.00 86.38 88 LEU A O 1
ATOM 681 N N . LYS A 1 89 ? -11.925 7.085 15.496 1.00 87.88 89 LYS A N 1
ATOM 682 C CA . LYS A 1 89 ? -11.995 8.346 16.232 1.00 87.88 89 LYS A CA 1
ATOM 683 C C . LYS A 1 89 ? -13.105 9.263 15.710 1.00 87.88 89 LYS A C 1
ATOM 685 O O . LYS A 1 89 ? -13.812 9.857 16.517 1.00 87.88 89 LYS A O 1
ATOM 690 N N . GLY A 1 90 ? -13.261 9.384 14.395 1.00 86.38 90 GLY A N 1
ATOM 691 C CA . GLY A 1 90 ? -14.215 10.294 13.757 1.00 86.38 90 GLY A CA 1
ATOM 692 C C . GLY A 1 90 ? -15.662 9.807 13.809 1.00 86.38 90 GLY A C 1
ATOM 693 O O . GLY A 1 90 ? -16.553 10.581 14.144 1.00 86.38 90 GLY A O 1
ATOM 694 N N . GLU A 1 91 ? -15.899 8.530 13.508 1.00 86.69 91 GLU A N 1
ATOM 695 C CA . GLU A 1 91 ? -17.245 7.947 13.436 1.00 86.69 91 GLU A CA 1
ATOM 696 C C . GLU A 1 91 ? -17.741 7.459 14.808 1.00 86.69 91 GLU A C 1
ATOM 698 O O . GLU A 1 91 ? -18.938 7.520 15.086 1.00 86.69 91 GLU A O 1
ATOM 703 N N . PHE A 1 92 ? -16.840 7.001 15.688 1.00 84.88 92 PHE A N 1
ATOM 704 C CA . PHE A 1 92 ? -17.216 6.364 16.958 1.00 84.88 92 PHE A CA 1
ATOM 705 C C . PHE A 1 92 ? -16.623 7.038 18.203 1.00 84.88 92 PHE A C 1
ATOM 707 O O . PHE A 1 92 ? -16.953 6.641 19.320 1.00 84.88 92 PHE A O 1
ATOM 714 N N . GLY A 1 93 ? -15.755 8.045 18.053 1.00 84.00 93 GLY A N 1
ATOM 715 C CA . GLY A 1 93 ? -15.077 8.686 19.186 1.00 84.00 93 GLY A CA 1
ATOM 716 C C . GLY A 1 93 ? -14.054 7.787 19.888 1.00 84.00 93 GLY A C 1
ATOM 717 O O . GLY A 1 93 ? -13.649 8.081 21.014 1.00 84.00 93 GLY A O 1
ATOM 718 N N . ILE A 1 94 ? -13.640 6.680 19.263 1.00 84.31 94 ILE A N 1
ATOM 719 C CA . ILE A 1 94 ? -12.772 5.673 19.878 1.00 84.31 94 ILE A CA 1
ATOM 720 C C . ILE A 1 94 ? -11.334 5.891 19.426 1.00 84.31 94 ILE A C 1
ATOM 722 O O . ILE A 1 94 ? -11.022 5.828 18.243 1.00 84.31 94 ILE A O 1
ATOM 726 N N . VAL A 1 95 ? -10.440 6.086 20.393 1.00 84.12 95 VAL A N 1
ATOM 727 C CA . VAL A 1 95 ? -8.997 6.095 20.146 1.00 84.12 95 VAL A CA 1
ATOM 728 C C . VAL A 1 95 ? -8.456 4.691 20.394 1.00 84.12 95 VAL A C 1
ATOM 730 O O . VAL A 1 95 ? -8.383 4.238 21.545 1.00 84.12 95 VAL A O 1
ATOM 733 N N . CYS A 1 96 ? -8.089 4.004 19.317 1.00 82.31 96 CYS A N 1
ATOM 734 C CA . CYS A 1 96 ? -7.329 2.764 19.370 1.00 82.31 96 CYS A CA 1
ATOM 735 C C . CYS A 1 96 ? -6.287 2.729 18.257 1.00 82.31 96 CYS A C 1
ATOM 737 O O . CYS A 1 96 ? -6.463 3.357 17.217 1.00 82.31 96 CYS A O 1
ATOM 739 N N . ASP A 1 97 ? -5.251 1.936 18.484 1.00 83.88 97 ASP A N 1
ATOM 740 C CA . ASP A 1 97 ? -4.246 1.639 17.478 1.00 83.88 97 ASP A CA 1
ATOM 741 C C . ASP A 1 97 ? -4.702 0.406 16.705 1.00 83.88 97 ASP A C 1
ATOM 743 O O . ASP A 1 97 ? -5.153 -0.581 17.305 1.00 83.88 97 ASP A O 1
ATOM 747 N N . ALA A 1 98 ? -4.592 0.482 15.384 1.00 84.19 98 ALA A N 1
ATOM 748 C CA . ALA A 1 98 ? -4.841 -0.628 14.485 1.00 84.19 98 ALA A CA 1
ATOM 749 C C . ALA A 1 98 ? -3.519 -1.135 13.916 1.00 84.19 98 ALA A C 1
ATOM 751 O O . ALA A 1 98 ? -2.673 -0.347 13.506 1.00 84.19 98 ALA A O 1
ATOM 752 N N . GLU A 1 99 ? -3.365 -2.452 13.871 1.00 86.25 99 GLU A N 1
ATOM 753 C CA . GLU A 1 99 ? -2.308 -3.122 13.133 1.00 86.25 99 GLU A CA 1
ATOM 754 C C . GLU A 1 99 ? -2.927 -4.015 12.059 1.00 86.25 99 GLU A C 1
ATOM 756 O O . GLU A 1 99 ? -3.835 -4.805 12.324 1.00 86.25 99 GLU A O 1
ATOM 761 N N . VAL A 1 100 ? -2.462 -3.879 10.823 1.00 86.31 100 VAL A N 1
ATOM 762 C CA . VAL A 1 100 ? -3.083 -4.516 9.661 1.00 86.31 100 VAL A CA 1
ATOM 763 C C . VAL A 1 100 ? -2.158 -5.570 9.077 1.00 86.31 100 VAL A C 1
ATOM 765 O O . VAL A 1 100 ? -0.968 -5.345 8.847 1.00 86.31 100 VAL A O 1
ATOM 768 N N . LEU A 1 101 ? -2.716 -6.742 8.789 1.00 83.75 101 LEU A N 1
ATOM 769 C CA . LEU A 1 101 ? -2.024 -7.805 8.077 1.00 83.75 101 LEU A CA 1
ATOM 770 C C . LEU A 1 101 ? -2.635 -7.943 6.684 1.00 83.75 101 LEU A C 1
ATOM 772 O O . LEU A 1 101 ? -3.799 -8.317 6.532 1.00 83.75 101 LEU A O 1
ATOM 776 N N . LEU A 1 102 ? -1.842 -7.608 5.667 1.00 83.81 102 LEU A N 1
ATOM 777 C CA . LEU A 1 102 ? -2.230 -7.703 4.263 1.00 83.81 102 LEU A CA 1
ATOM 778 C C . LEU A 1 102 ? -2.047 -9.134 3.750 1.00 83.81 102 LEU A C 1
ATOM 780 O O . LEU A 1 102 ? -1.109 -9.832 4.136 1.00 83.81 102 LEU A O 1
ATOM 784 N N . GLU A 1 103 ? -2.932 -9.566 2.858 1.00 82.50 103 GLU A N 1
ATOM 785 C CA . GLU A 1 103 ? -2.750 -10.797 2.098 1.00 82.50 103 GLU A CA 1
ATOM 786 C C . GLU A 1 103 ? -1.939 -10.504 0.835 1.00 82.50 103 GLU A C 1
ATOM 788 O O . GLU A 1 103 ? -2.372 -9.739 -0.032 1.00 82.50 103 GLU A O 1
ATOM 793 N N . ILE A 1 104 ? -0.758 -11.113 0.744 1.00 78.94 104 ILE A N 1
ATOM 794 C CA . ILE A 1 104 ? 0.158 -10.981 -0.387 1.00 78.94 104 ILE A CA 1
ATOM 795 C C . ILE A 1 104 ? 0.304 -12.360 -1.034 1.00 78.94 104 ILE A C 1
ATOM 797 O O . ILE A 1 104 ? 0.554 -13.348 -0.347 1.00 78.94 104 ILE A O 1
ATOM 801 N N . ASP A 1 105 ? 0.098 -12.420 -2.346 1.00 78.56 105 ASP A N 1
ATOM 802 C CA . ASP A 1 105 ? 0.225 -13.640 -3.150 1.00 78.56 105 ASP A CA 1
ATOM 803 C C . ASP A 1 105 ? 1.698 -13.981 -3.452 1.00 78.56 105 ASP A C 1
ATOM 805 O O . ASP A 1 105 ? 2.572 -13.122 -3.323 1.00 78.56 105 ASP A O 1
ATOM 809 N N . GLU A 1 106 ? 1.985 -15.184 -3.958 1.00 73.94 106 GLU A N 1
ATOM 810 C CA . GLU A 1 106 ? 3.351 -15.626 -4.322 1.00 73.94 106 GLU A CA 1
ATOM 811 C C . GLU A 1 106 ? 4.024 -14.696 -5.355 1.00 73.94 106 GLU A C 1
ATOM 813 O O . GLU A 1 106 ? 5.246 -14.571 -5.422 1.00 73.94 106 GLU A O 1
ATOM 818 N N . GLN A 1 107 ? 3.213 -13.967 -6.125 1.00 72.81 107 GLN A N 1
ATOM 819 C CA . GLN A 1 107 ? 3.639 -12.960 -7.101 1.00 72.81 107 GLN A CA 1
ATOM 820 C C . GLN A 1 107 ? 3.775 -11.540 -6.520 1.00 72.81 107 GLN A C 1
ATOM 822 O O . GLN A 1 107 ? 3.810 -10.579 -7.288 1.00 72.81 107 GLN A O 1
ATOM 827 N N . HIS A 1 108 ? 3.804 -11.383 -5.192 1.00 66.94 108 HIS A N 1
ATOM 828 C CA . HIS A 1 108 ? 3.930 -10.090 -4.503 1.00 66.94 108 HIS A CA 1
ATOM 829 C C . HIS A 1 108 ? 2.791 -9.096 -4.817 1.00 66.94 108 HIS A C 1
ATOM 831 O O . HIS A 1 108 ? 2.947 -7.876 -4.757 1.00 66.94 108 HIS A O 1
ATOM 837 N N . LYS A 1 109 ? 1.603 -9.615 -5.151 1.00 72.50 109 LYS A N 1
ATOM 838 C CA . LYS A 1 109 ? 0.390 -8.811 -5.358 1.00 72.50 109 LYS A CA 1
ATOM 839 C C . LYS A 1 109 ? -0.456 -8.784 -4.095 1.00 72.50 109 LYS A C 1
ATOM 841 O O . LYS A 1 109 ? -0.749 -9.831 -3.523 1.00 72.50 109 LYS A O 1
ATOM 846 N N . ILE A 1 110 ? -0.887 -7.587 -3.710 1.00 78.19 110 ILE A N 1
ATOM 847 C CA . ILE A 1 110 ? -1.772 -7.364 -2.566 1.00 78.19 110 ILE A CA 1
ATOM 848 C C . ILE A 1 110 ? -3.195 -7.752 -2.978 1.00 78.19 110 ILE A C 1
ATOM 850 O O . ILE A 1 110 ? -3.763 -7.138 -3.881 1.00 78.19 110 ILE A O 1
ATOM 854 N N . ARG A 1 111 ? -3.760 -8.779 -2.337 1.00 78.50 111 ARG A N 1
ATOM 855 C CA . ARG A 1 111 ? -5.137 -9.241 -2.583 1.00 78.50 111 ARG A CA 1
ATOM 856 C C . ARG A 1 111 ? -6.164 -8.511 -1.725 1.00 78.50 111 ARG A C 1
ATOM 858 O O . ARG A 1 111 ? -7.281 -8.292 -2.179 1.00 78.50 111 ARG A O 1
ATOM 865 N N . GLY A 1 112 ? -5.783 -8.110 -0.516 1.00 80.38 112 GLY A N 1
ATOM 866 C CA . GLY A 1 112 ? -6.673 -7.415 0.408 1.00 80.38 112 GLY A CA 1
ATOM 867 C C . GLY A 1 112 ? -6.157 -7.416 1.842 1.00 80.38 112 GLY A C 1
ATOM 868 O O . GLY A 1 112 ? -4.993 -7.733 2.102 1.00 80.38 112 GLY A O 1
ATOM 869 N N . VAL A 1 113 ? -7.035 -7.058 2.777 1.00 83.12 113 VAL A N 1
ATOM 870 C CA . VAL A 1 113 ? -6.753 -7.080 4.216 1.00 83.12 113 VAL A CA 1
ATOM 871 C C . VAL A 1 113 ? -7.161 -8.435 4.789 1.00 83.12 113 VAL A C 1
ATOM 873 O O . VAL A 1 113 ? -8.335 -8.791 4.782 1.00 83.12 113 VAL A O 1
ATOM 876 N N . LYS A 1 114 ? -6.190 -9.189 5.311 1.00 81.94 114 LYS A N 1
ATOM 877 C CA . LYS A 1 114 ? -6.418 -10.520 5.889 1.00 81.94 114 LYS A CA 1
ATOM 878 C C . LYS A 1 114 ? -6.922 -10.450 7.324 1.00 81.94 114 LYS A C 1
ATOM 880 O O . LYS A 1 114 ? -7.786 -11.230 7.726 1.00 81.94 114 LYS A O 1
ATOM 885 N N . ARG A 1 115 ? -6.318 -9.565 8.117 1.00 84.50 115 ARG A N 1
ATOM 886 C CA . ARG A 1 115 ? -6.626 -9.394 9.538 1.00 84.50 115 ARG A CA 1
ATOM 887 C C . ARG A 1 115 ? -6.389 -7.950 9.958 1.00 84.50 115 ARG A C 1
ATOM 889 O O . ARG A 1 115 ? -5.423 -7.331 9.518 1.00 84.50 115 ARG A O 1
ATOM 896 N N . ILE A 1 116 ? -7.253 -7.458 10.838 1.00 85.25 116 ILE A N 1
ATOM 897 C CA . ILE A 1 116 ? -7.054 -6.204 11.569 1.00 85.25 116 ILE A CA 1
ATOM 898 C C . ILE A 1 116 ? -6.924 -6.557 13.051 1.00 85.25 116 ILE A C 1
ATOM 900 O O . ILE A 1 116 ? -7.802 -7.213 13.611 1.00 85.25 116 ILE A O 1
ATOM 904 N N . GLU A 1 117 ? -5.837 -6.142 13.683 1.00 85.38 117 GLU A N 1
ATOM 905 C CA . GLU A 1 117 ? -5.610 -6.268 15.119 1.00 85.38 117 GLU A CA 1
ATOM 906 C C . GLU A 1 117 ? -5.786 -4.902 15.775 1.00 85.38 117 GLU A C 1
ATOM 908 O O . GLU A 1 117 ? -5.151 -3.929 15.386 1.00 85.38 117 GLU A O 1
ATOM 913 N N . LEU A 1 118 ? -6.665 -4.812 16.767 1.00 85.25 118 LEU A N 1
ATOM 914 C CA . LEU A 1 118 ? -6.962 -3.566 17.467 1.00 85.25 118 LEU A CA 1
ATOM 915 C C . LEU A 1 118 ? -6.431 -3.620 18.898 1.00 85.25 118 LEU A C 1
ATOM 917 O O . LEU A 1 118 ? -6.507 -4.656 19.565 1.00 85.25 118 LEU A O 1
ATOM 921 N N . SER A 1 119 ? -5.943 -2.489 19.407 1.00 83.62 119 SER A N 1
ATOM 922 C CA . SER A 1 119 ? -5.448 -2.395 20.789 1.00 83.62 119 SER A CA 1
ATOM 923 C C . SER A 1 119 ? -6.555 -2.406 21.850 1.00 83.62 119 SER A C 1
ATOM 925 O O . SER A 1 119 ? -6.277 -2.591 23.035 1.00 83.62 119 SER A O 1
ATOM 927 N N . LYS A 1 120 ? -7.820 -2.214 21.454 1.00 80.94 120 LYS A N 1
ATOM 928 C CA . LYS A 1 120 ? -8.982 -2.205 22.353 1.00 80.94 120 LYS A CA 1
ATOM 929 C C . LYS A 1 120 ? -10.197 -2.868 21.724 1.00 80.94 120 LYS A C 1
ATOM 931 O O . LYS A 1 120 ? -10.360 -2.890 20.506 1.00 80.94 120 LYS A O 1
ATOM 936 N N . LYS A 1 121 ? -11.089 -3.355 22.590 1.00 82.88 121 LYS A N 1
ATOM 937 C CA . LYS A 1 121 ? -12.393 -3.872 22.181 1.00 82.88 121 LYS A CA 1
ATOM 938 C C . LYS A 1 121 ? -13.278 -2.714 21.718 1.00 82.88 121 LYS A C 1
ATOM 940 O O . LYS A 1 121 ? -13.477 -1.754 22.458 1.00 82.88 121 LYS A O 1
ATOM 945 N N . ILE A 1 122 ? -13.785 -2.820 20.496 1.00 82.88 122 ILE A N 1
ATOM 946 C CA . ILE A 1 122 ? -14.674 -1.839 19.865 1.00 82.88 122 ILE A CA 1
ATOM 947 C C . ILE A 1 122 ? -16.110 -2.385 19.8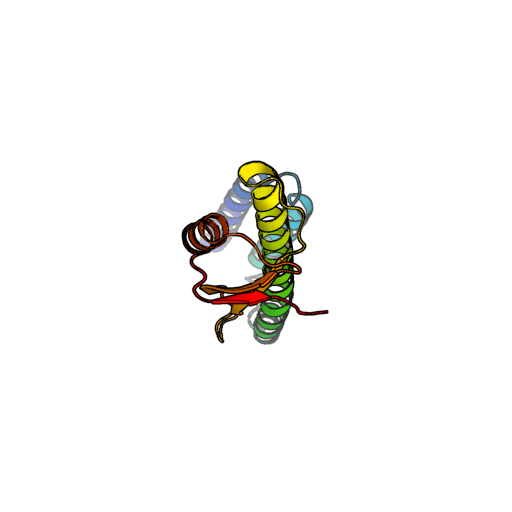14 1.00 82.88 122 ILE A C 1
ATOM 949 O O . ILE A 1 122 ? -16.291 -3.606 19.848 1.00 82.88 122 ILE A O 1
ATOM 953 N N . PRO A 1 123 ? -17.134 -1.517 19.766 1.00 83.31 123 PRO A N 1
ATOM 954 C CA . PRO A 1 123 ? -18.530 -1.941 19.717 1.00 83.31 123 PRO A CA 1
ATOM 955 C C . PRO A 1 123 ? -18.876 -2.632 18.385 1.00 83.31 123 PRO A C 1
ATOM 957 O O . PRO A 1 123 ? -18.231 -2.401 17.363 1.00 83.31 123 PRO A O 1
ATOM 960 N N . GLU A 1 124 ? -19.898 -3.495 18.388 1.00 84.06 124 GLU A N 1
ATOM 961 C CA . GLU A 1 124 ? -20.247 -4.350 17.235 1.00 84.06 124 GLU A CA 1
ATOM 962 C C . GLU A 1 124 ? -20.597 -3.567 15.963 1.00 84.06 124 GLU A C 1
ATOM 964 O O . GLU A 1 124 ? -20.292 -4.015 14.858 1.00 84.06 124 GLU A O 1
ATOM 969 N N . ASN A 1 125 ? -21.166 -2.370 16.104 1.00 84.81 125 ASN A N 1
ATOM 970 C CA . ASN A 1 125 ? -21.429 -1.460 14.988 1.00 84.81 125 ASN A CA 1
ATOM 971 C C . ASN A 1 125 ? -20.134 -0.991 14.299 1.00 84.81 125 ASN A C 1
ATOM 973 O O . ASN A 1 125 ? -20.071 -0.961 13.071 1.00 84.81 125 ASN A O 1
ATOM 977 N N . ALA A 1 126 ? -19.085 -0.691 15.068 1.00 83.62 126 ALA A N 1
ATOM 978 C CA . ALA A 1 126 ? -17.773 -0.347 14.531 1.00 83.62 126 ALA A CA 1
ATOM 979 C C . ALA A 1 126 ? -17.110 -1.561 13.862 1.00 83.62 126 ALA A C 1
ATOM 981 O O . ALA A 1 126 ? -16.525 -1.428 12.792 1.00 83.62 126 ALA A O 1
ATOM 982 N N . ILE A 1 127 ? -17.262 -2.761 14.435 1.00 84.19 127 ILE A N 1
ATOM 983 C CA . ILE A 1 127 ? -16.772 -4.011 13.828 1.00 84.19 127 ILE A CA 1
ATOM 984 C C . ILE A 1 127 ? -17.429 -4.225 12.462 1.00 84.19 127 ILE A C 1
ATOM 986 O O . ILE A 1 127 ? -16.721 -4.423 11.479 1.00 84.19 127 ILE A O 1
ATOM 990 N N . ALA A 1 128 ? -18.762 -4.158 12.384 1.00 84.94 128 ALA A N 1
ATOM 991 C CA . ALA A 1 128 ? -19.498 -4.331 11.133 1.00 84.94 128 ALA A CA 1
ATOM 992 C C . ALA A 1 128 ? -19.040 -3.325 10.067 1.00 84.94 128 ALA A C 1
ATOM 994 O O . ALA A 1 128 ? -18.793 -3.709 8.924 1.00 84.94 128 ALA A O 1
ATOM 995 N N . ARG A 1 129 ? -18.832 -2.065 10.469 1.00 84.12 129 ARG A N 1
ATOM 996 C CA . ARG A 1 129 ? -18.354 -1.013 9.572 1.00 84.12 129 ARG A CA 1
ATOM 997 C C . ARG A 1 129 ? -16.942 -1.275 9.051 1.00 84.12 129 ARG A C 1
ATOM 999 O O . ARG A 1 129 ? -16.697 -1.122 7.860 1.00 84.12 129 ARG A O 1
ATOM 1006 N N . LEU A 1 130 ? -16.019 -1.718 9.905 1.00 84.88 130 LEU A N 1
ATOM 1007 C CA . LEU A 1 130 ? -14.662 -2.076 9.477 1.00 84.88 130 LEU A CA 1
ATOM 1008 C C . LEU A 1 130 ? -14.658 -3.281 8.525 1.00 84.88 130 LEU A C 1
ATOM 1010 O O . LEU A 1 130 ? -13.910 -3.285 7.547 1.00 84.88 130 LEU A O 1
ATOM 1014 N N . LYS A 1 131 ? -15.506 -4.287 8.771 1.00 85.06 131 LYS A N 1
ATOM 1015 C CA . LYS A 1 131 ? -15.647 -5.436 7.861 1.00 85.06 131 LYS A CA 1
ATOM 1016 C C . LYS A 1 131 ? -16.174 -5.018 6.489 1.00 85.06 131 LYS A C 1
ATOM 1018 O O . LYS A 1 131 ? -15.689 -5.522 5.483 1.00 85.06 131 LYS A O 1
ATOM 1023 N N . GLU A 1 132 ? -17.124 -4.087 6.449 1.00 84.75 132 GLU A N 1
ATOM 1024 C CA . GLU A 1 132 ? -17.679 -3.537 5.208 1.00 84.75 132 GLU A CA 1
ATOM 1025 C C . GLU A 1 132 ? -16.635 -2.730 4.421 1.00 84.75 132 GLU A C 1
ATOM 1027 O O . GLU A 1 132 ? -16.464 -2.942 3.224 1.00 84.75 132 GLU A O 1
ATOM 1032 N N . VAL A 1 133 ? -15.913 -1.826 5.091 1.00 85.19 133 VAL A N 1
ATOM 1033 C CA . VAL A 1 133 ? -14.982 -0.894 4.433 1.00 85.19 133 VAL A CA 1
ATOM 1034 C C . VAL A 1 133 ? -13.721 -1.598 3.929 1.00 85.19 133 VAL A C 1
ATOM 1036 O O . VAL A 1 133 ? -13.272 -1.325 2.818 1.00 85.19 133 VAL A O 1
ATOM 1039 N N . TYR A 1 134 ? -13.149 -2.505 4.723 1.00 83.38 134 TYR A N 1
ATOM 1040 C CA . TYR A 1 134 ? -11.866 -3.142 4.397 1.00 83.38 134 TYR A CA 1
ATOM 1041 C C . TYR A 1 134 ? -12.006 -4.581 3.889 1.00 83.38 134 TYR A C 1
ATOM 1043 O O . TYR A 1 134 ? -10.994 -5.220 3.602 1.00 83.38 134 TYR A O 1
ATOM 1051 N N . GLY A 1 135 ? -13.231 -5.112 3.799 1.00 79.75 135 GLY A N 1
ATOM 1052 C CA . GLY A 1 135 ? -13.492 -6.483 3.347 1.00 79.75 135 GLY A CA 1
ATOM 1053 C C . GLY A 1 135 ? -12.852 -7.560 4.230 1.00 79.75 135 GLY A C 1
ATOM 1054 O O . GLY A 1 135 ? -12.625 -8.677 3.776 1.00 79.75 135 GLY A O 1
ATOM 1055 N N . CYS A 1 136 ? -12.507 -7.225 5.476 1.00 79.62 136 CYS A N 1
ATOM 1056 C CA . CYS A 1 136 ? -11.765 -8.104 6.370 1.00 79.62 136 CYS A CA 1
ATOM 1057 C C . CYS A 1 136 ? -12.721 -8.975 7.193 1.00 79.62 136 CYS A C 1
ATOM 1059 O O . CYS A 1 136 ? -13.566 -8.462 7.926 1.00 79.62 136 CYS A O 1
ATOM 1061 N N . GLU A 1 137 ? -12.571 -10.300 7.143 1.00 69.31 137 GLU A N 1
ATOM 1062 C CA . GLU A 1 137 ? -13.421 -11.206 7.929 1.00 69.31 137 GLU A CA 1
ATOM 1063 C C . GLU A 1 137 ? -12.992 -11.313 9.402 1.00 69.31 137 GLU A C 1
ATOM 1065 O O . GLU A 1 137 ? -13.834 -11.555 10.280 1.00 69.31 137 GLU A O 1
ATOM 1070 N N . ARG A 1 138 ? -11.696 -11.112 9.689 1.00 77.62 138 ARG A N 1
ATOM 1071 C CA . ARG A 1 138 ? -11.078 -11.366 11.001 1.00 77.62 138 ARG A CA 1
ATOM 1072 C C . ARG A 1 138 ? -10.567 -10.081 11.653 1.00 77.62 138 ARG A C 1
ATOM 1074 O O . ARG A 1 138 ? -9.533 -9.541 11.267 1.00 77.62 138 ARG A O 1
ATOM 1081 N N . ILE A 1 139 ? -11.276 -9.641 12.690 1.00 81.38 139 ILE A N 1
ATOM 1082 C CA . ILE A 1 139 ? -10.856 -8.550 13.573 1.00 81.38 139 ILE A CA 1
ATOM 1083 C C . ILE A 1 139 ? -10.504 -9.167 14.923 1.00 81.38 139 ILE A C 1
ATOM 1085 O O . ILE A 1 139 ? -11.344 -9.827 15.536 1.00 81.38 139 ILE A O 1
ATOM 1089 N N . GLU A 1 140 ? -9.265 -8.978 15.361 1.00 84.06 140 GLU A N 1
ATOM 1090 C CA . GLU A 1 140 ? -8.746 -9.515 16.618 1.00 84.06 140 GLU A CA 1
ATOM 1091 C C . GLU A 1 140 ? -8.280 -8.400 17.544 1.00 84.06 140 GLU A C 1
ATOM 1093 O O . GLU A 1 140 ? -8.074 -7.261 17.130 1.00 84.06 140 GLU A O 1
ATOM 1098 N N . TYR A 1 141 ? -8.136 -8.729 18.823 1.00 80.38 141 TYR A N 1
ATOM 1099 C CA . TYR A 1 141 ? -7.740 -7.772 19.843 1.00 80.38 141 TYR A CA 1
ATOM 1100 C C . TYR A 1 141 ? -6.390 -8.179 20.410 1.00 80.38 141 TYR A C 1
ATOM 1102 O O . TYR A 1 141 ? -6.242 -9.297 20.912 1.00 80.38 141 TYR A O 1
ATOM 1110 N N . LYS A 1 142 ? -5.419 -7.266 20.375 1.00 70.81 142 LYS A N 1
ATOM 1111 C CA . LYS A 1 142 ? -4.181 -7.436 21.135 1.00 70.81 142 LYS A CA 1
ATOM 1112 C C . LYS A 1 142 ? -4.505 -7.228 22.609 1.00 70.81 142 LYS A C 1
ATOM 1114 O O . LYS A 1 142 ? -4.606 -6.098 23.077 1.00 70.81 142 LYS A O 1
ATOM 1119 N N . ILE A 1 143 ? -4.688 -8.329 23.332 1.00 55.69 143 ILE A N 1
ATOM 1120 C CA . ILE A 1 143 ? -4.695 -8.313 24.795 1.00 55.69 143 ILE A CA 1
ATOM 1121 C C . ILE A 1 143 ? -3.241 -8.065 25.212 1.00 55.69 143 ILE A C 1
ATOM 1123 O O . ILE A 1 143 ? -2.396 -8.943 25.046 1.00 55.69 143 ILE A O 1
ATOM 1127 N N . LYS A 1 144 ? -2.944 -6.845 25.660 1.00 48.06 144 LYS A N 1
ATOM 1128 C CA . LYS A 1 144 ? -1.722 -6.533 26.407 1.00 48.06 144 LYS A CA 1
ATOM 1129 C C . LYS A 1 144 ? -1.986 -6.690 27.894 1.00 48.06 144 LYS A C 1
ATOM 1131 O O . LYS A 1 144 ? -3.084 -6.271 28.325 1.00 48.06 144 LYS A O 1
#

pLDDT: mean 74.04, std 12.4, range [45.78, 89.38]

Secondary structure (DSSP, 8-state):
-HHHHHHHHHHHHHHHHHHHHS-TTTHHHHHHHHHHHHHHHHHTTSTTTTT---HHHHHHHHHHHHHHHHHHHHHHHHHHHHHHHHHHHHHH-----EEEEEEE-TTS-EEEEEEEEESS---HHHHHHHHHHH--SEEEE---

Radius of gyration: 24.98 Å; chains: 1; bounding box: 52×33×72 Å

Sequence (144 aa):
MKGYIISICLSAIIASLADIISPKEHQKYIRILLGFLMLSVILSPLPGIKKIKLEPLKSQIADNTAVFSDGISKKLKENVESDISERLKGEFGIVCDAEVLLEIDEQHKIRGVKRIELSKKIPENAIARLKEVYGCERIEYKIK